Protein AF-A0A920ALV7-F1 (afdb_monomer_lite)

Structure (mmCIF, N/CA/C/O backbone):
data_AF-A0A920ALV7-F1
#
_entry.id   AF-A0A920ALV7-F1
#
loop_
_atom_site.group_PDB
_atom_site.id
_atom_site.type_symbol
_atom_site.label_atom_id
_atom_site.label_alt_id
_atom_site.label_comp_id
_atom_site.label_asym_id
_atom_site.label_entity_id
_atom_site.label_seq_id
_atom_site.pdbx_PDB_ins_code
_atom_site.Cartn_x
_atom_site.Cartn_y
_atom_site.Cartn_z
_atom_site.occupancy
_atom_site.B_iso_or_equiv
_atom_site.auth_seq_id
_atom_site.auth_comp_id
_atom_site.auth_asym_id
_atom_site.auth_atom_id
_atom_site.pdbx_PDB_model_num
ATOM 1 N N . MET A 1 1 ? -3.164 8.014 13.760 1.00 87.69 1 MET A N 1
ATOM 2 C CA . MET A 1 1 ? -1.784 7.506 13.585 1.00 87.69 1 MET A CA 1
ATOM 3 C C . MET A 1 1 ? -1.568 7.234 12.104 1.00 87.69 1 MET A C 1
ATOM 5 O O . MET A 1 1 ? -2.513 6.795 11.461 1.00 87.69 1 MET A O 1
ATOM 9 N N . ILE A 1 2 ? -0.366 7.488 11.578 1.00 95.19 2 ILE A N 1
ATOM 10 C CA . ILE A 1 2 ? 0.033 7.076 10.225 1.00 95.19 2 ILE A CA 1
ATOM 11 C C . ILE A 1 2 ? 1.287 6.205 10.356 1.00 95.19 2 ILE A C 1
ATOM 13 O O . ILE A 1 2 ? 2.302 6.669 10.869 1.00 95.19 2 ILE A O 1
ATOM 17 N N . GLY A 1 3 ? 1.188 4.939 9.962 1.00 92.69 3 GLY A N 1
ATOM 18 C CA . GLY A 1 3 ? 2.282 3.976 9.933 1.00 92.69 3 GLY A CA 1
ATOM 19 C C . GLY A 1 3 ? 2.960 3.964 8.569 1.00 92.69 3 GLY A C 1
ATOM 20 O O . GLY A 1 3 ? 2.296 3.759 7.558 1.00 92.69 3 GLY A O 1
ATOM 21 N N . SER A 1 4 ? 4.269 4.198 8.535 1.00 92.00 4 SER A N 1
ATOM 22 C CA . SER A 1 4 ? 5.067 4.264 7.301 1.00 92.00 4 SER A CA 1
ATOM 23 C C . SER A 1 4 ? 6.438 3.608 7.500 1.00 92.00 4 SER A C 1
ATOM 25 O O . SER A 1 4 ? 7.477 4.201 7.204 1.00 92.00 4 SER A O 1
ATOM 27 N N . VAL A 1 5 ? 6.455 2.422 8.108 1.00 91.12 5 VAL A N 1
ATOM 28 C CA . VAL A 1 5 ? 7.696 1.725 8.460 1.00 91.12 5 VAL A CA 1
ATOM 29 C C . VAL A 1 5 ? 8.078 0.799 7.320 1.00 91.12 5 VAL A C 1
ATOM 31 O O . VAL A 1 5 ? 7.346 -0.131 7.001 1.00 91.12 5 VAL A O 1
ATOM 34 N N . TYR A 1 6 ? 9.248 1.035 6.731 1.00 84.69 6 TYR A N 1
ATOM 35 C CA . TYR A 1 6 ? 9.750 0.253 5.608 1.00 84.69 6 TYR A CA 1
ATOM 36 C C . TYR A 1 6 ? 11.086 -0.408 5.951 1.00 84.69 6 TYR A C 1
ATOM 38 O O . TYR A 1 6 ? 12.014 0.259 6.410 1.00 84.69 6 TYR A O 1
ATOM 46 N N . VAL A 1 7 ? 11.193 -1.716 5.698 1.00 87.50 7 VAL A N 1
ATOM 47 C CA . VAL A 1 7 ? 12.450 -2.466 5.776 1.00 87.50 7 VAL A CA 1
ATOM 48 C C . VAL A 1 7 ? 12.690 -3.142 4.432 1.00 87.50 7 VAL A C 1
ATOM 50 O O . VAL A 1 7 ? 11.912 -3.981 3.994 1.00 87.50 7 VAL A O 1
ATOM 53 N N . VAL A 1 8 ? 13.791 -2.784 3.771 1.00 85.81 8 VAL A N 1
ATOM 54 C CA . VAL A 1 8 ? 14.110 -3.297 2.432 1.00 85.81 8 VAL A CA 1
ATOM 55 C C . VAL A 1 8 ? 14.212 -4.826 2.447 1.00 85.81 8 VAL A C 1
ATOM 57 O O . VAL A 1 8 ? 15.006 -5.399 3.195 1.00 85.81 8 VAL A O 1
ATOM 60 N N . GLY A 1 9 ? 13.423 -5.479 1.588 1.00 85.56 9 GLY A N 1
ATOM 61 C CA . GLY A 1 9 ? 13.465 -6.927 1.367 1.00 85.56 9 GLY A CA 1
ATOM 62 C C . GLY A 1 9 ? 12.900 -7.782 2.506 1.00 85.56 9 GLY A C 1
ATOM 63 O O . GLY A 1 9 ? 13.154 -8.985 2.527 1.00 85.56 9 GLY A O 1
ATOM 64 N N . LYS A 1 10 ? 12.177 -7.190 3.463 1.00 86.06 10 LYS A N 1
ATOM 65 C CA . LYS A 1 10 ? 11.546 -7.900 4.584 1.00 86.06 10 LYS A CA 1
ATOM 66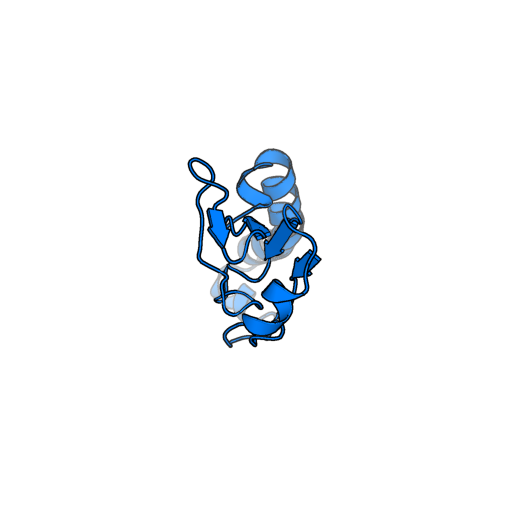 C C . LYS A 1 10 ? 10.147 -7.352 4.840 1.00 86.06 10 LYS A C 1
ATOM 68 O O . LYS A 1 10 ? 9.819 -6.256 4.404 1.00 86.06 10 LYS A O 1
ATOM 73 N N . GLU A 1 11 ? 9.345 -8.112 5.575 1.00 85.94 11 GLU A N 1
ATOM 74 C CA . GLU A 1 11 ? 8.072 -7.613 6.091 1.00 85.94 11 GLU A CA 1
ATOM 75 C C . GLU A 1 11 ? 8.287 -6.422 7.034 1.00 85.94 11 GLU A C 1
ATOM 77 O O . GLU A 1 11 ? 9.300 -6.333 7.742 1.00 85.94 11 GLU A O 1
ATOM 82 N N . ALA A 1 12 ? 7.311 -5.513 7.055 1.00 89.38 12 ALA A N 1
ATOM 83 C CA . ALA A 1 12 ? 7.317 -4.388 7.973 1.00 89.38 12 ALA A CA 1
ATOM 84 C C . ALA A 1 12 ? 7.266 -4.902 9.428 1.00 89.38 12 ALA A C 1
ATOM 86 O O . ALA A 1 12 ? 6.406 -5.717 9.773 1.00 89.38 12 ALA A O 1
ATOM 87 N N . PRO A 1 13 ? 8.163 -4.440 10.317 1.00 92.31 13 PRO A N 1
ATOM 88 C CA . PRO A 1 13 ? 8.143 -4.862 11.707 1.00 92.31 13 PRO A CA 1
ATOM 89 C C . PRO A 1 13 ? 6.876 -4.351 12.398 1.00 92.31 13 PRO A C 1
ATOM 91 O O . PRO A 1 13 ? 6.440 -3.216 12.185 1.00 92.31 13 PRO A O 1
ATOM 94 N N . LYS A 1 14 ? 6.309 -5.182 13.276 1.00 93.00 14 LYS A N 1
ATOM 95 C CA . LYS A 1 14 ? 5.168 -4.818 14.120 1.00 93.00 14 LYS A CA 1
ATOM 96 C C . LYS A 1 14 ? 5.640 -3.884 15.231 1.00 93.00 14 LYS A C 1
ATOM 98 O O . LYS A 1 14 ? 6.161 -4.328 16.248 1.00 93.00 14 LYS A O 1
ATOM 103 N N . VAL A 1 15 ? 5.507 -2.580 15.005 1.00 93.69 15 VAL A N 1
ATOM 104 C CA . VAL A 1 15 ? 5.917 -1.540 15.962 1.00 93.69 15 VAL A CA 1
ATOM 105 C C . VAL A 1 15 ? 4.780 -1.125 16.891 1.00 93.69 15 VAL A C 1
ATOM 107 O O . VAL A 1 15 ? 5.046 -0.649 17.990 1.00 93.69 15 VAL A O 1
ATOM 110 N N . ILE A 1 16 ? 3.524 -1.323 16.474 1.00 94.62 16 ILE A N 1
ATOM 111 C CA . ILE A 1 16 ? 2.341 -1.102 17.312 1.00 94.62 16 ILE A CA 1
ATOM 112 C C . ILE A 1 16 ? 1.663 -2.438 17.590 1.00 94.62 16 ILE A C 1
ATOM 114 O O . ILE A 1 16 ? 1.245 -3.138 16.662 1.00 94.62 16 ILE A O 1
ATOM 118 N N . THR A 1 17 ? 1.525 -2.762 18.873 1.00 95.56 17 THR A N 1
ATOM 119 C CA . THR A 1 17 ? 0.842 -3.979 19.314 1.00 95.56 17 THR A CA 1
ATOM 120 C C . THR A 1 17 ? -0.654 -3.759 19.486 1.00 95.56 17 THR A C 1
ATOM 122 O O . THR A 1 17 ? -1.121 -2.636 19.697 1.00 95.56 17 THR A O 1
ATOM 125 N N . LYS A 1 18 ? -1.427 -4.846 19.476 1.00 94.69 18 LYS A N 1
ATOM 126 C CA . LYS A 1 18 ? -2.870 -4.807 19.739 1.00 94.69 18 LYS A CA 1
ATOM 127 C C . LYS A 1 18 ? -3.194 -4.188 21.105 1.00 94.69 18 LYS A C 1
ATOM 129 O O . LYS A 1 18 ? -4.194 -3.492 21.253 1.00 94.69 18 LYS A O 1
ATOM 134 N N . GLN A 1 19 ? -2.342 -4.391 22.111 1.00 95.31 19 GLN A N 1
ATOM 135 C CA . GLN A 1 19 ? -2.514 -3.798 23.442 1.00 95.31 19 GLN A CA 1
ATOM 136 C C . GLN A 1 19 ? -2.355 -2.273 23.423 1.00 95.31 19 GLN A C 1
ATOM 138 O O . GLN A 1 19 ? -3.061 -1.592 24.163 1.00 95.31 19 GLN A O 1
ATOM 143 N N . MET A 1 20 ? -1.481 -1.730 22.569 1.00 94.94 20 MET A N 1
ATOM 144 C CA . MET A 1 20 ? -1.325 -0.278 22.420 1.00 94.94 20 MET A CA 1
ATOM 145 C C . MET A 1 20 ? -2.576 0.379 21.821 1.00 94.94 20 MET A C 1
ATOM 147 O O . MET A 1 20 ? -2.845 1.541 22.112 1.00 94.94 20 MET A O 1
ATOM 151 N N . LEU A 1 21 ? -3.378 -0.354 21.041 1.00 94.25 21 LEU A N 1
ATOM 152 C CA . LEU A 1 21 ? -4.631 0.168 20.481 1.00 94.25 21 LEU A CA 1
ATOM 153 C C . LEU A 1 21 ? -5.701 0.381 21.553 1.00 94.25 21 LEU A C 1
ATOM 155 O O . LEU A 1 21 ? -6.444 1.350 21.486 1.00 94.25 21 LEU A O 1
ATOM 159 N N . LYS A 1 22 ? -5.733 -0.460 22.594 1.00 93.75 22 LYS A N 1
ATOM 160 C CA . LYS A 1 22 ? -6.735 -0.382 23.674 1.00 93.75 22 LYS A CA 1
ATOM 161 C C . LYS A 1 22 ? -6.661 0.895 24.507 1.00 93.75 22 LYS A C 1
ATOM 163 O O . LYS A 1 22 ? -7.618 1.238 25.190 1.00 93.75 22 LYS A O 1
ATOM 168 N N . VAL A 1 23 ? -5.512 1.568 24.496 1.00 94.88 23 VAL A N 1
ATOM 169 C CA . VAL A 1 23 ? -5.324 2.856 25.179 1.00 94.88 23 VAL A CA 1
ATOM 170 C C . VAL A 1 23 ? -5.537 4.045 24.241 1.00 94.88 23 VAL A C 1
ATOM 172 O O . VAL A 1 23 ? -5.431 5.195 24.671 1.00 94.88 23 VAL A O 1
ATOM 175 N N . MET A 1 24 ? -5.830 3.797 22.961 1.00 94.94 24 MET A N 1
ATOM 176 C CA . MET A 1 24 ? -6.209 4.849 22.030 1.00 94.94 24 MET A CA 1
ATOM 177 C C . MET A 1 24 ? -7.630 5.323 22.319 1.00 94.94 24 MET A C 1
ATOM 179 O O . MET A 1 24 ? -8.476 4.605 22.844 1.00 94.94 24 MET A O 1
ATOM 183 N N . LYS A 1 25 ? -7.905 6.572 21.945 1.00 96.75 25 LYS A N 1
ATOM 184 C CA . LYS A 1 25 ? -9.253 7.126 22.034 1.00 96.75 25 LYS A CA 1
ATOM 185 C C . LYS A 1 25 ? -10.185 6.372 21.065 1.00 96.75 25 LYS A C 1
ATOM 187 O O . LYS A 1 25 ? -9.832 6.284 19.883 1.00 96.75 25 LYS A O 1
ATOM 192 N N . PRO A 1 26 ? -11.372 5.915 21.505 1.00 96.69 26 PRO A N 1
ATOM 193 C CA . PRO A 1 26 ? -12.375 5.345 20.609 1.00 96.69 26 PRO A CA 1
ATOM 194 C C . PRO A 1 26 ? -12.716 6.292 19.453 1.00 96.69 26 PRO A C 1
ATOM 196 O O . PRO A 1 26 ? -12.806 7.511 19.635 1.00 96.69 26 PRO A O 1
ATOM 199 N N . GLY A 1 27 ? -12.862 5.736 18.251 1.00 95.12 27 GLY A N 1
ATOM 200 C CA . GLY A 1 27 ? -13.083 6.488 17.012 1.00 95.12 27 GLY A CA 1
ATOM 201 C C . GLY A 1 27 ? -11.830 7.165 16.446 1.00 95.12 27 GLY A C 1
ATOM 202 O O . GLY A 1 27 ? -11.920 7.895 15.460 1.00 95.12 27 GLY A O 1
ATOM 203 N N . SER A 1 28 ? -10.655 6.952 17.048 1.00 97.00 28 SER A N 1
ATOM 204 C CA . SER A 1 28 ? -9.395 7.361 16.428 1.00 97.00 28 SER A CA 1
ATOM 205 C C . SER A 1 28 ? -9.128 6.569 15.146 1.00 97.00 28 SER A C 1
ATOM 207 O O . SER A 1 28 ? -9.655 5.476 14.940 1.00 97.00 28 SER A O 1
ATOM 209 N N . VAL A 1 29 ? -8.312 7.152 14.266 1.00 96.88 29 VAL A N 1
ATOM 210 C CA . VAL A 1 29 ? -8.014 6.588 12.947 1.00 96.88 29 VAL A CA 1
ATOM 211 C C . VAL A 1 29 ? -6.552 6.168 12.872 1.00 96.88 29 VAL A C 1
ATOM 213 O O . VAL A 1 29 ? -5.643 6.911 13.273 1.00 96.88 29 VAL A O 1
ATOM 216 N N . LEU A 1 30 ? -6.336 4.985 12.318 1.00 96.69 30 LEU A N 1
ATOM 217 C CA . LEU A 1 30 ? -5.053 4.392 12.001 1.00 96.69 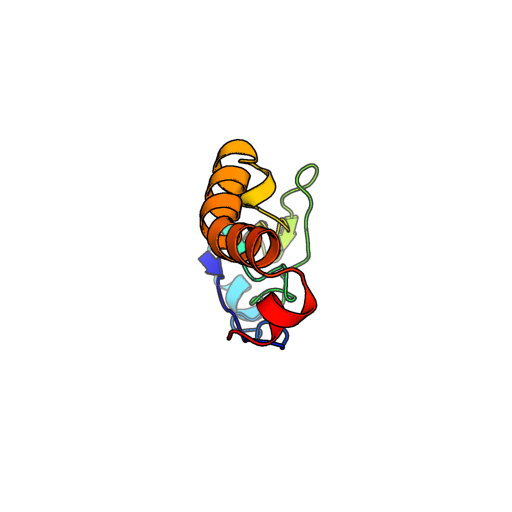30 LEU A CA 1
ATOM 218 C C . LEU A 1 30 ? -4.967 4.185 10.490 1.00 96.69 30 LEU A C 1
ATOM 220 O O . LEU A 1 30 ? -5.805 3.513 9.901 1.00 96.69 30 LEU A O 1
ATOM 224 N N . VAL A 1 31 ? -3.940 4.764 9.876 1.00 97.06 31 VAL A N 1
ATOM 225 C CA . VAL A 1 31 ? -3.606 4.573 8.461 1.00 97.06 31 VAL A CA 1
ATOM 226 C C . VAL A 1 31 ? -2.292 3.810 8.396 1.00 97.06 31 VAL A C 1
ATOM 228 O O . VAL A 1 31 ? -1.300 4.308 8.923 1.00 97.06 31 VAL A O 1
ATOM 231 N N . ASP A 1 32 ? -2.254 2.634 7.774 1.00 96.12 32 ASP A N 1
ATOM 232 C CA . ASP A 1 32 ? -1.013 1.859 7.621 1.00 96.12 32 ASP A CA 1
ATOM 233 C C . ASP A 1 32 ? -0.580 1.830 6.153 1.00 96.12 32 ASP A C 1
ATOM 235 O O . ASP A 1 32 ? -1.086 1.050 5.352 1.00 96.12 32 ASP A O 1
ATOM 239 N N . ILE A 1 33 ? 0.362 2.707 5.799 1.00 94.31 33 ILE A N 1
ATOM 240 C CA . ILE A 1 33 ? 0.954 2.798 4.455 1.00 94.31 33 ILE A CA 1
ATOM 241 C C . ILE A 1 33 ? 1.872 1.594 4.197 1.00 94.31 33 ILE A C 1
ATOM 243 O O . ILE A 1 33 ? 2.060 1.175 3.061 1.00 94.31 33 ILE A O 1
ATOM 247 N N . SER A 1 34 ? 2.407 0.986 5.256 1.00 93.38 34 SER A N 1
ATOM 248 C CA . SER A 1 34 ? 3.281 -0.192 5.182 1.00 93.38 34 SER A CA 1
ATOM 249 C C . SER A 1 34 ? 2.512 -1.485 4.883 1.00 93.38 34 SER A C 1
ATOM 251 O O . SER A 1 34 ? 3.106 -2.567 4.898 1.00 93.38 34 SER A O 1
ATOM 253 N N . ILE A 1 35 ? 1.195 -1.407 4.650 1.00 94.19 35 ILE A N 1
ATOM 254 C CA . ILE A 1 35 ? 0.331 -2.573 4.443 1.00 94.19 35 ILE A CA 1
ATOM 255 C C . ILE A 1 35 ? 0.768 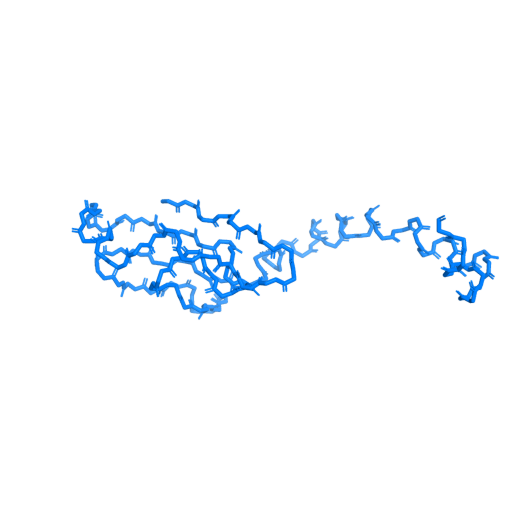-3.434 3.258 1.00 94.19 35 ILE A C 1
ATOM 257 O O . ILE A 1 35 ? 0.687 -4.659 3.341 1.00 94.19 35 ILE A O 1
ATOM 261 N N . ASP A 1 36 ? 1.336 -2.815 2.219 1.00 89.81 36 ASP A N 1
ATOM 262 C CA . ASP A 1 36 ? 1.874 -3.508 1.042 1.00 89.81 36 ASP A CA 1
ATOM 263 C C . ASP A 1 36 ? 3.023 -4.481 1.398 1.00 89.81 36 ASP A C 1
ATOM 265 O O . ASP A 1 36 ? 3.416 -5.313 0.584 1.00 89.81 36 ASP A O 1
ATOM 269 N N . GLN A 1 37 ? 3.556 -4.407 2.625 1.00 88.31 37 GLN A N 1
ATOM 270 C CA . GLN A 1 37 ? 4.599 -5.289 3.162 1.00 88.31 37 GLN A CA 1
ATOM 271 C C . GLN A 1 37 ? 4.198 -5.959 4.480 1.00 88.31 37 GLN A C 1
ATOM 273 O O . GLN A 1 37 ? 5.047 -6.284 5.311 1.00 88.31 37 GLN A O 1
ATOM 278 N N . GLY A 1 38 ? 2.894 -6.136 4.694 1.00 89.38 38 GLY A N 1
ATOM 279 C CA . GLY A 1 38 ? 2.343 -6.797 5.875 1.00 89.38 38 GLY A CA 1
ATOM 280 C C . GLY A 1 38 ? 1.945 -5.852 7.009 1.00 89.38 38 GLY A C 1
ATOM 281 O O . GLY A 1 38 ? 1.356 -6.318 7.983 1.00 89.38 38 GLY A O 1
ATOM 282 N N . GLY A 1 39 ? 2.193 -4.543 6.894 1.00 92.69 39 GLY A N 1
ATOM 283 C CA . GLY A 1 39 ? 1.759 -3.522 7.855 1.00 92.69 39 GLY A CA 1
ATOM 284 C C . GLY A 1 39 ? 2.612 -3.450 9.124 1.00 92.69 39 GLY A C 1
ATOM 285 O O . GLY A 1 39 ? 3.109 -4.459 9.623 1.00 92.69 39 GLY A O 1
ATOM 286 N N . CYS A 1 40 ? 2.756 -2.253 9.690 1.00 94.56 40 CYS A N 1
ATOM 287 C CA . CYS A 1 40 ? 3.568 -2.019 10.887 1.00 94.56 40 CYS A CA 1
ATOM 288 C C . CYS A 1 40 ? 2.784 -2.160 12.207 1.00 94.56 40 CYS A C 1
ATOM 290 O O . CYS A 1 40 ? 3.330 -1.951 13.292 1.00 94.56 40 CYS A O 1
ATOM 292 N N . VAL A 1 41 ? 1.498 -2.506 12.131 1.00 95.75 41 VAL A N 1
ATOM 293 C CA . VAL A 1 41 ? 0.597 -2.697 13.278 1.00 95.75 41 VAL A CA 1
ATOM 294 C C . VAL A 1 41 ? 0.129 -4.154 13.296 1.00 95.75 41 VAL A C 1
ATOM 296 O O . VAL A 1 41 ? -0.102 -4.759 12.247 1.00 95.75 41 VAL A O 1
ATOM 299 N N . GLU A 1 42 ? 0.016 -4.755 14.481 1.00 95.50 42 GLU A N 1
ATOM 300 C CA . GLU A 1 42 ? -0.392 -6.165 14.625 1.00 95.50 42 GLU A CA 1
ATOM 301 C C . GLU A 1 42 ? -1.801 -6.456 14.093 1.00 95.50 42 GLU A C 1
ATOM 303 O O . GLU A 1 42 ? -2.057 -7.547 13.593 1.00 95.50 42 GLU A O 1
ATOM 308 N N . THR A 1 43 ? -2.713 -5.490 14.185 1.00 95.88 43 THR A N 1
ATOM 309 C CA . THR A 1 43 ? -4.113 -5.619 13.751 1.00 95.88 43 THR A CA 1
ATOM 310 C C . THR A 1 43 ? -4.350 -5.203 12.302 1.00 95.88 43 THR A C 1
ATOM 312 O O . THR A 1 43 ? -5.467 -5.374 11.812 1.00 95.88 43 THR A O 1
ATOM 315 N N . SER A 1 44 ? -3.335 -4.670 11.612 1.00 95.44 44 SER A N 1
ATOM 316 C CA . SER A 1 44 ? -3.441 -4.272 10.206 1.00 95.44 44 SER A CA 1
ATOM 317 C C . SER A 1 44 ? -3.782 -5.469 9.321 1.00 95.44 44 SER A C 1
ATOM 319 O O . SER A 1 44 ? -3.130 -6.512 9.381 1.00 95.44 44 SER A O 1
ATOM 321 N N . LYS A 1 45 ? -4.794 -5.294 8.470 1.00 95.00 45 LYS A N 1
ATOM 322 C CA . LYS A 1 45 ? -5.247 -6.265 7.467 1.00 95.00 45 LYS A CA 1
ATOM 323 C C . LYS A 1 45 ? -5.498 -5.506 6.161 1.00 95.00 45 LYS A C 1
ATOM 325 O O . LYS A 1 45 ? -6.058 -4.415 6.242 1.00 95.00 45 LYS A O 1
ATOM 330 N N . PRO A 1 46 ? -5.098 -6.029 4.990 1.00 95.25 46 PRO A N 1
ATOM 331 C CA . PRO A 1 46 ? -5.327 -5.345 3.721 1.00 95.25 46 PRO A CA 1
ATOM 332 C C . PRO A 1 46 ? -6.813 -5.066 3.488 1.00 95.25 46 PRO A C 1
ATOM 334 O O . PRO A 1 46 ? -7.644 -5.957 3.663 1.00 95.25 46 PRO A O 1
ATOM 337 N N . THR A 1 47 ? -7.125 -3.841 3.076 1.00 96.62 47 THR A N 1
ATOM 338 C CA . THR A 1 47 ? -8.457 -3.429 2.618 1.00 96.62 47 THR A CA 1
ATOM 339 C C . THR A 1 47 ? -8.425 -3.036 1.143 1.00 96.62 47 THR A C 1
ATOM 341 O O . THR A 1 47 ? -7.361 -2.960 0.524 1.00 96.62 47 THR A O 1
ATOM 344 N N . THR A 1 48 ? -9.597 -2.816 0.548 1.00 95.00 48 THR A N 1
ATOM 345 C CA . THR A 1 48 ? -9.726 -2.448 -0.872 1.00 95.00 48 THR A CA 1
ATOM 346 C C . THR A 1 48 ? -10.290 -1.042 -1.011 1.00 95.00 48 THR A C 1
ATOM 348 O O . THR A 1 48 ? -10.791 -0.477 -0.050 1.00 95.00 48 THR A O 1
ATOM 351 N N . HIS A 1 49 ? -10.236 -0.449 -2.202 1.00 93.81 49 HIS A N 1
ATOM 352 C CA . HIS A 1 49 ? -10.883 0.849 -2.410 1.00 93.81 49 HIS A CA 1
ATOM 353 C C . HIS A 1 49 ? -12.411 0.794 -2.226 1.00 93.81 49 HIS A C 1
ATOM 355 O O . HIS A 1 49 ? -12.985 1.782 -1.772 1.00 93.81 49 HIS A O 1
ATOM 361 N N . ASP A 1 50 ? -13.044 -0.343 -2.532 1.00 95.06 50 ASP A N 1
ATOM 362 C CA . ASP A 1 50 ? -14.495 -0.533 -2.395 1.00 95.06 50 ASP A CA 1
ATOM 363 C C . ASP A 1 50 ? -14.921 -0.760 -0.936 1.00 95.06 50 ASP A C 1
ATOM 365 O O . ASP A 1 50 ? -15.983 -0.301 -0.519 1.00 95.06 50 ASP A O 1
ATOM 369 N N . ASP A 1 51 ? -14.071 -1.428 -0.153 1.00 96.56 51 ASP A N 1
ATOM 370 C CA . ASP A 1 51 ? -14.242 -1.632 1.288 1.00 96.56 51 ASP A CA 1
ATOM 371 C C . ASP A 1 51 ? -12.975 -1.174 2.033 1.00 96.56 51 ASP A C 1
ATOM 373 O O . ASP A 1 51 ? -12.089 -1.994 2.296 1.00 96.56 51 ASP A O 1
ATOM 377 N N . PRO A 1 52 ? -12.819 0.145 2.285 1.00 96.94 52 PRO A N 1
ATOM 378 C CA . PRO A 1 52 ? -11.532 0.743 2.646 1.00 96.94 52 PRO A CA 1
ATOM 379 C C . PRO A 1 52 ? -11.197 0.700 4.130 1.00 96.94 52 PRO A C 1
ATOM 38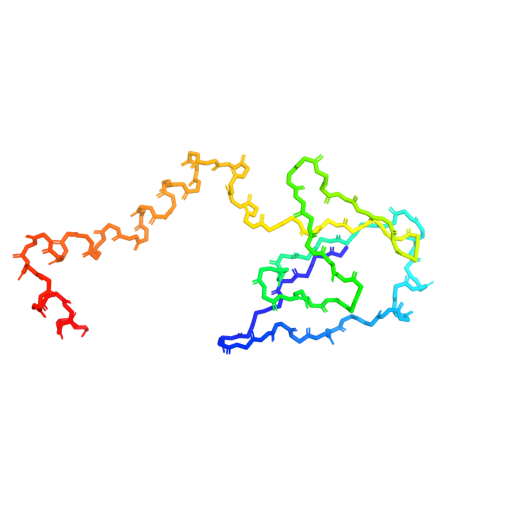1 O O . PRO A 1 52 ? -10.028 0.892 4.489 1.00 96.94 52 PRO A O 1
ATOM 384 N N . VAL A 1 53 ? -12.190 0.477 4.990 1.00 97.75 53 VAL A N 1
ATOM 385 C CA . VAL A 1 53 ? -12.029 0.601 6.437 1.00 97.75 53 VAL A CA 1
ATOM 386 C C . VAL A 1 53 ? -12.651 -0.556 7.196 1.00 97.75 53 VAL A C 1
ATOM 388 O O . VAL A 1 53 ? -13.703 -1.066 6.838 1.00 97.75 53 VAL A O 1
ATOM 391 N N . PHE A 1 54 ? -12.035 -0.905 8.320 1.00 97.69 54 PHE A N 1
ATOM 392 C CA . PHE A 1 54 ? -12.634 -1.776 9.328 1.00 97.69 54 PHE A CA 1
ATOM 393 C C . PHE A 1 54 ? -12.373 -1.215 10.724 1.00 97.69 54 PHE A C 1
ATOM 395 O O . PHE A 1 54 ? -11.558 -0.310 10.906 1.00 97.69 54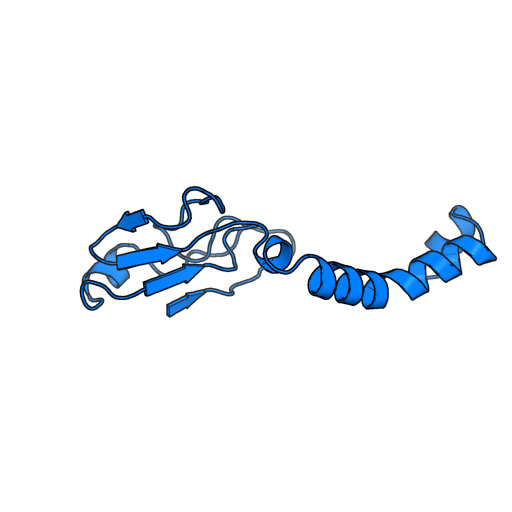 PHE A O 1
ATOM 402 N N . ILE A 1 55 ? -13.078 -1.738 11.724 1.00 97.31 55 ILE A N 1
ATOM 403 C CA . ILE A 1 55 ? -12.914 -1.325 13.119 1.00 97.31 55 ILE A CA 1
ATOM 404 C C . ILE A 1 55 ? -12.367 -2.504 13.917 1.00 97.31 55 ILE A C 1
ATOM 406 O O . ILE A 1 55 ? -12.923 -3.599 13.878 1.00 97.31 55 ILE A O 1
ATOM 410 N N . GLU A 1 56 ? -11.296 -2.266 14.666 1.00 95.62 56 GLU A N 1
ATOM 411 C CA . GLU A 1 56 ? -10.711 -3.221 15.609 1.00 95.62 56 GLU A CA 1
ATOM 412 C C . GLU A 1 56 ? -10.262 -2.436 16.850 1.00 95.62 56 GLU A C 1
ATOM 414 O O . GLU A 1 56 ? -9.654 -1.375 16.721 1.00 95.62 56 GLU A O 1
ATOM 419 N N . GLU A 1 57 ? -10.599 -2.929 18.049 1.00 95.56 57 GLU A N 1
ATOM 420 C CA . GLU A 1 57 ? -10.335 -2.241 19.330 1.00 95.56 57 GLU A CA 1
ATOM 421 C C . GLU A 1 57 ? -10.859 -0.785 19.359 1.00 95.56 57 GLU A C 1
ATOM 423 O O . GLU A 1 57 ? -10.198 0.114 19.863 1.00 95.56 57 GLU A O 1
ATOM 428 N N . GLU A 1 58 ? -12.039 -0.541 18.772 1.00 96.44 58 GLU A N 1
ATOM 429 C CA . GLU A 1 58 ? -12.668 0.791 18.640 1.00 96.44 58 GLU A CA 1
ATOM 430 C C . GLU A 1 58 ? -11.854 1.823 17.828 1.00 96.44 58 GLU A C 1
ATOM 432 O O . GLU A 1 58 ? -12.178 3.014 17.816 1.00 96.44 58 GLU A O 1
ATOM 437 N N . VAL A 1 59 ? -10.830 1.368 17.101 1.00 97.31 59 VAL A N 1
ATOM 438 C CA . VAL A 1 59 ? -9.993 2.177 16.210 1.00 97.31 59 VAL A CA 1
ATOM 439 C C . VAL A 1 59 ? -10.348 1.871 14.757 1.00 97.31 59 VAL A C 1
ATOM 441 O O . VAL A 1 59 ? -10.390 0.712 14.335 1.00 97.31 59 VAL A O 1
ATOM 444 N N . VAL A 1 60 ? -10.580 2.920 13.967 1.00 97.88 60 VAL A N 1
ATOM 445 C CA . VAL A 1 60 ? -10.820 2.807 12.524 1.00 97.88 60 VAL A CA 1
ATOM 446 C C . VAL A 1 60 ? -9.489 2.551 11.828 1.00 97.88 60 VAL A C 1
ATOM 448 O O . VAL A 1 60 ? -8.574 3.367 11.919 1.00 97.88 60 VAL A O 1
ATOM 451 N N . HIS A 1 61 ? -9.385 1.434 11.123 1.00 98.00 61 HIS A N 1
ATOM 452 C CA . HIS A 1 61 ? -8.214 1.050 10.348 1.00 98.00 61 HIS A CA 1
ATOM 453 C C . HIS A 1 61 ? -8.460 1.347 8.873 1.00 98.00 61 HIS A C 1
ATOM 455 O O . HIS A 1 61 ? -9.463 0.915 8.316 1.00 98.00 61 HIS A O 1
ATOM 461 N N . TYR A 1 62 ? -7.530 2.056 8.246 1.00 97.62 62 TYR A N 1
ATOM 462 C CA . TYR A 1 62 ? -7.454 2.255 6.807 1.00 97.62 62 TYR A CA 1
ATOM 463 C C . TYR A 1 62 ? -6.139 1.652 6.313 1.00 97.62 62 TYR A C 1
ATOM 465 O O . TYR A 1 62 ? -5.048 2.153 6.603 1.00 97.62 62 TYR A O 1
ATOM 473 N N . CYS A 1 63 ? -6.253 0.549 5.584 1.00 96.62 63 CYS A N 1
ATOM 474 C CA . CYS A 1 63 ? -5.137 -0.302 5.181 1.00 96.62 63 CYS A CA 1
ATOM 475 C C . CYS A 1 63 ? -5.248 -0.649 3.688 1.00 96.62 63 CYS A C 1
ATOM 477 O O . CYS A 1 63 ? -5.002 -1.785 3.282 1.00 96.62 63 CYS A O 1
ATOM 479 N N . VAL A 1 64 ? -5.671 0.322 2.873 1.00 97.12 64 VAL A N 1
ATOM 480 C CA . VAL A 1 64 ? -5.854 0.116 1.434 1.00 97.12 64 VAL A CA 1
ATOM 481 C C . VAL A 1 64 ? -4.490 -0.020 0.771 1.00 97.12 64 VAL A C 1
ATOM 483 O O . VAL A 1 64 ? -3.645 0.867 0.890 1.00 97.12 64 VAL A O 1
ATOM 486 N N . THR A 1 65 ? -4.282 -1.127 0.067 1.00 92.81 65 THR A N 1
ATOM 487 C CA . THR A 1 65 ? -3.073 -1.360 -0.735 1.00 92.81 65 THR A CA 1
ATOM 488 C C . THR A 1 65 ? -3.051 -0.456 -1.962 1.00 92.81 65 THR A C 1
ATOM 490 O O . THR A 1 65 ? -4.112 -0.085 -2.462 1.00 92.81 65 THR A O 1
ATOM 493 N N . ASN A 1 66 ? -1.869 -0.161 -2.510 1.00 92.69 66 ASN A N 1
ATOM 494 C CA . ASN A 1 66 ? -1.746 0.623 -3.749 1.00 92.69 66 ASN A CA 1
ATOM 495 C C . ASN A 1 66 ? -2.478 1.988 -3.695 1.00 92.69 66 ASN A C 1
ATOM 497 O O . ASN A 1 66 ? -3.130 2.408 -4.652 1.00 92.69 66 ASN A O 1
ATOM 501 N N . MET A 1 67 ? -2.343 2.718 -2.581 1.00 94.19 67 MET A N 1
ATOM 502 C CA . MET A 1 67 ? -2.969 4.040 -2.395 1.00 94.19 67 MET A CA 1
ATOM 503 C C . MET A 1 67 ? -2.730 5.046 -3.546 1.00 94.19 67 MET A C 1
ATOM 505 O O . MET A 1 67 ? -3.660 5.799 -3.849 1.00 94.19 67 MET A O 1
ATOM 509 N N . PRO A 1 68 ? -1.562 5.083 -4.235 1.00 94.38 68 PRO A N 1
ATOM 510 C CA . PRO A 1 68 ? -1.370 5.959 -5.397 1.00 94.38 68 PRO A CA 1
ATOM 511 C C . PRO A 1 68 ? -2.377 5.726 -6.533 1.00 94.38 68 PRO A C 1
ATOM 513 O O . PRO A 1 68 ? -2.639 6.644 -7.310 1.00 94.38 68 PRO A O 1
ATOM 516 N N . GLY A 1 69 ? -2.989 4.539 -6.605 1.00 93.00 69 GLY A N 1
ATOM 517 C CA . GLY A 1 69 ? -4.048 4.213 -7.560 1.00 93.00 69 GLY A CA 1
ATOM 518 C C . GLY A 1 69 ? -5.285 5.112 -7.453 1.00 93.00 69 GLY A C 1
ATOM 519 O O . GLY A 1 69 ? -5.989 5.283 -8.445 1.00 93.00 69 GLY A O 1
ATOM 520 N N . ALA A 1 70 ? -5.512 5.762 -6.305 1.00 93.62 70 ALA A N 1
ATOM 521 C CA . ALA A 1 70 ? -6.591 6.736 -6.132 1.00 93.62 70 ALA A CA 1
ATOM 522 C C . ALA A 1 70 ? -6.371 8.043 -6.921 1.00 93.62 70 ALA A C 1
ATOM 524 O O . ALA A 1 70 ? -7.319 8.788 -7.165 1.00 93.62 70 ALA A O 1
ATOM 525 N N . VAL A 1 71 ? -5.129 8.333 -7.326 1.00 95.81 71 VAL A N 1
ATOM 526 C CA . VAL A 1 71 ? -4.745 9.541 -8.075 1.00 95.81 71 VAL A CA 1
ATOM 527 C C . VAL A 1 71 ? -3.938 9.169 -9.328 1.00 95.81 71 VAL A C 1
ATOM 529 O O . VAL A 1 71 ? -2.772 9.551 -9.468 1.00 95.81 71 VAL A O 1
ATOM 532 N N . PRO A 1 72 ? -4.542 8.429 -10.278 1.00 96.12 72 PRO A N 1
ATOM 533 C CA . PRO A 1 72 ? -3.807 7.724 -11.328 1.00 96.12 72 PRO A CA 1
ATOM 534 C C . PRO A 1 72 ? -3.021 8.651 -12.260 1.00 96.12 72 PRO A C 1
ATOM 536 O O . PRO A 1 72 ? -1.917 8.297 -12.671 1.00 96.12 72 PRO A O 1
ATOM 539 N N . LEU A 1 73 ? -3.538 9.848 -12.566 1.00 97.94 73 LEU A N 1
ATOM 540 C CA . LEU A 1 73 ? -2.834 10.824 -13.406 1.00 97.94 73 LEU A CA 1
ATOM 541 C C . LEU A 1 73 ? -1.529 11.283 -12.741 1.00 97.94 73 LEU A C 1
ATOM 543 O O . LEU A 1 73 ? -0.458 11.176 -13.331 1.00 97.94 73 LEU A O 1
ATOM 547 N N . THR A 1 74 ? -1.613 11.756 -11.497 1.00 98.00 74 THR A N 1
ATOM 548 C CA . THR A 1 74 ? -0.449 12.233 -10.741 1.00 98.00 74 THR A CA 1
ATOM 549 C C . THR A 1 74 ? 0.540 11.103 -10.472 1.00 98.00 74 THR A C 1
ATOM 551 O O . THR A 1 74 ? 1.740 11.296 -10.653 1.00 98.00 74 THR A O 1
ATOM 554 N N . ALA A 1 75 ? 0.052 9.916 -10.101 1.00 97.44 75 ALA A N 1
ATOM 555 C CA . ALA A 1 75 ? 0.893 8.749 -9.859 1.00 97.44 75 ALA A CA 1
ATOM 556 C C . ALA A 1 75 ? 1.642 8.308 -11.126 1.00 97.44 75 ALA A C 1
ATOM 558 O O . ALA A 1 75 ? 2.843 8.057 -11.066 1.00 97.44 75 ALA A O 1
ATOM 559 N N . SER A 1 76 ? 0.969 8.285 -12.282 1.00 97.56 76 SER A N 1
ATOM 560 C CA . SER A 1 76 ? 1.593 7.919 -13.562 1.00 97.56 76 SER A CA 1
ATOM 561 C C . SER A 1 76 ? 2.644 8.935 -13.999 1.00 97.56 76 SER A C 1
ATOM 563 O O . SER A 1 76 ? 3.706 8.548 -14.478 1.00 97.56 76 SER A O 1
ATOM 565 N N . LEU A 1 77 ? 2.386 10.233 -13.805 1.00 98.19 77 LEU A N 1
ATOM 566 C CA . LEU A 1 77 ? 3.372 11.278 -14.087 1.00 98.19 77 LEU A CA 1
ATOM 567 C C . LEU A 1 77 ? 4.606 11.148 -13.184 1.00 98.19 77 LEU A C 1
ATOM 569 O O . LEU A 1 77 ? 5.728 11.201 -13.683 1.00 98.19 77 LEU A O 1
ATOM 573 N N . ALA A 1 78 ? 4.408 10.924 -11.881 1.00 97.94 78 ALA A N 1
ATOM 574 C CA . ALA A 1 78 ? 5.502 10.729 -10.932 1.00 97.94 78 ALA A CA 1
ATOM 575 C C . ALA A 1 78 ? 6.322 9.466 -11.246 1.00 97.94 78 ALA A C 1
ATOM 577 O O . ALA A 1 78 ? 7.553 9.509 -11.226 1.00 97.94 78 ALA A O 1
ATOM 578 N N . LEU A 1 79 ? 5.649 8.360 -11.588 1.00 97.50 79 LEU A N 1
ATOM 579 C CA . LEU A 1 79 ? 6.304 7.122 -12.003 1.00 97.50 79 LEU A CA 1
ATOM 580 C C . LEU A 1 79 ? 7.126 7.345 -13.274 1.00 97.50 79 LEU A C 1
ATOM 582 O O . LEU A 1 79 ? 8.315 7.043 -13.273 1.00 97.50 79 LEU A O 1
ATOM 586 N N . ASN A 1 80 ? 6.531 7.946 -14.310 1.00 97.44 80 ASN A N 1
ATOM 587 C CA . ASN A 1 80 ? 7.231 8.254 -15.556 1.00 97.44 80 ASN A CA 1
ATOM 588 C C . ASN A 1 80 ? 8.456 9.133 -15.319 1.00 97.44 80 ASN A C 1
ATOM 590 O O . ASN A 1 80 ? 9.506 8.859 -15.883 1.00 97.44 80 ASN A O 1
ATOM 594 N N . GLN A 1 81 ? 8.366 10.155 -14.468 1.00 97.50 81 GLN A N 1
ATOM 595 C CA . GLN A 1 81 ? 9.512 11.014 -14.173 1.00 97.50 81 GLN A CA 1
ATOM 596 C C . GLN A 1 81 ? 10.682 10.236 -13.546 1.00 97.50 81 GLN A C 1
ATOM 598 O O . GLN A 1 81 ? 11.839 10.538 -13.829 1.00 97.50 81 GLN A O 1
ATOM 603 N N . ALA A 1 82 ? 10.393 9.220 -12.728 1.00 97.00 82 ALA A N 1
ATOM 604 C CA . ALA A 1 82 ? 11.412 8.354 -12.141 1.00 97.00 82 ALA A CA 1
ATOM 605 C C . ALA A 1 82 ? 11.935 7.285 -13.120 1.00 97.00 82 ALA A C 1
ATOM 607 O O . ALA A 1 82 ? 13.100 6.895 -13.030 1.00 97.00 82 ALA A O 1
ATOM 608 N N . THR A 1 83 ? 11.100 6.796 -14.043 1.00 97.06 83 THR A N 1
ATOM 609 C CA . THR A 1 83 ? 11.454 5.691 -14.949 1.00 97.06 83 THR A CA 1
ATOM 610 C C . THR A 1 83 ? 11.998 6.139 -16.304 1.00 97.06 83 THR A C 1
ATOM 612 O O . THR A 1 83 ? 12.727 5.374 -16.933 1.00 97.06 83 THR A O 1
ATOM 615 N N . LEU A 1 84 ? 11.687 7.356 -16.758 1.00 97.62 84 LEU A N 1
ATOM 616 C CA . LEU A 1 84 ? 12.046 7.866 -18.086 1.00 97.62 84 LEU A CA 1
ATOM 617 C C . LEU A 1 84 ? 13.550 7.770 -18.399 1.00 97.62 84 LEU A C 1
ATOM 619 O O . LEU A 1 84 ? 13.862 7.249 -19.468 1.00 97.62 84 LEU A O 1
ATOM 623 N N . PRO A 1 85 ? 14.487 8.121 -17.491 1.00 95.50 85 PRO A N 1
ATOM 624 C CA . PRO A 1 85 ? 15.918 8.004 -17.792 1.00 95.50 85 PRO A CA 1
ATOM 625 C C . PRO A 1 85 ? 16.361 6.567 -18.103 1.00 95.50 85 PRO A C 1
ATOM 627 O O . PRO A 1 85 ? 17.268 6.343 -18.902 1.00 95.50 85 PRO A O 1
ATOM 630 N N . TYR A 1 86 ? 15.718 5.568 -17.488 1.00 95.06 86 TYR A N 1
ATOM 631 C CA . TYR A 1 86 ? 16.000 4.159 -17.773 1.00 95.06 86 TYR A CA 1
ATOM 632 C C . TYR A 1 86 ? 15.424 3.737 -19.125 1.00 95.06 86 TYR A C 1
ATOM 634 O O . TYR A 1 86 ? 16.050 2.959 -19.839 1.00 95.06 86 TYR A O 1
ATOM 642 N N . ILE A 1 87 ? 14.251 4.263 -19.486 1.00 95.88 87 ILE A N 1
ATOM 643 C CA . ILE A 1 87 ? 13.610 4.001 -20.778 1.00 95.88 87 ILE A CA 1
ATOM 644 C C . ILE A 1 87 ? 14.455 4.584 -21.915 1.00 95.88 87 ILE A C 1
ATOM 646 O O . ILE A 1 87 ? 14.738 3.872 -22.873 1.00 95.88 87 ILE A O 1
ATOM 650 N N . GLU A 1 88 ? 14.909 5.833 -21.786 1.00 96.19 88 GLU A N 1
ATOM 651 C CA . GLU A 1 88 ? 15.799 6.487 -22.758 1.00 96.19 88 GLU A CA 1
ATOM 652 C C . GLU A 1 88 ? 17.100 5.694 -22.932 1.00 96.19 88 GLU A C 1
ATOM 654 O O . GLU A 1 88 ? 17.497 5.369 -24.048 1.00 96.19 88 GLU A O 1
ATOM 659 N N . LYS A 1 89 ? 17.706 5.257 -21.823 1.00 95.50 89 LYS A N 1
ATOM 660 C CA . LYS A 1 89 ? 18.923 4.441 -21.850 1.00 95.50 89 LYS A CA 1
ATOM 661 C C . LYS A 1 89 ? 18.75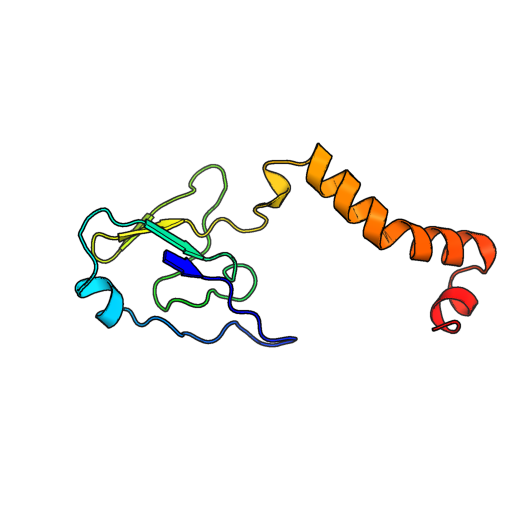0 3.117 -22.597 1.00 95.50 89 LYS A C 1
ATOM 663 O O . LYS A 1 89 ? 19.642 2.710 -23.337 1.00 95.50 89 LYS A O 1
ATOM 668 N N . ILE A 1 90 ? 17.621 2.438 -22.394 1.00 96.75 90 ILE A N 1
ATOM 669 C CA . ILE A 1 90 ? 17.293 1.201 -23.114 1.00 96.75 90 ILE A CA 1
ATOM 670 C C . ILE A 1 90 ? 17.037 1.493 -24.596 1.00 96.75 90 ILE A C 1
ATOM 672 O O . ILE A 1 90 ? 17.450 0.701 -25.441 1.00 96.75 90 ILE A O 1
ATOM 676 N N . ALA A 1 91 ? 16.384 2.613 -24.917 1.00 96.94 91 ALA A N 1
ATOM 677 C CA . ALA A 1 91 ? 16.112 3.011 -26.295 1.00 96.94 91 ALA A CA 1
ATOM 678 C C . ALA A 1 91 ? 17.402 3.293 -27.086 1.00 96.94 91 ALA A C 1
ATOM 680 O O . ALA A 1 91 ? 17.500 2.880 -28.239 1.00 96.94 91 ALA A O 1
ATOM 681 N N . ASP A 1 92 ? 18.396 3.926 -26.457 1.00 96.88 92 ASP A N 1
ATOM 682 C CA . ASP A 1 92 ? 19.659 4.292 -27.108 1.00 96.88 92 ASP A CA 1
ATOM 683 C C . ASP A 1 92 ? 20.650 3.123 -27.218 1.00 96.88 92 ASP A C 1
ATOM 685 O O . ASP A 1 92 ? 21.333 2.974 -28.232 1.00 96.88 92 ASP A O 1
ATOM 689 N N . LEU A 1 93 ? 20.764 2.297 -26.170 1.00 95.62 93 LEU A N 1
ATOM 690 C CA . LEU A 1 93 ? 21.815 1.274 -26.057 1.00 95.62 93 LEU A CA 1
ATOM 691 C C . LEU A 1 93 ? 21.330 -0.150 -26.369 1.00 95.62 93 LEU A C 1
ATOM 693 O O . LEU A 1 93 ? 22.145 -1.060 -26.528 1.00 95.62 93 LEU A O 1
ATOM 697 N N . GLY A 1 94 ? 20.016 -0.369 -26.428 1.00 94.25 94 GLY A N 1
ATOM 698 C CA . GLY A 1 94 ? 19.435 -1.707 -26.357 1.00 94.25 94 GLY A CA 1
ATOM 699 C C . GLY A 1 94 ? 19.518 -2.306 -24.946 1.00 94.25 94 GLY A C 1
ATOM 700 O O . GLY A 1 94 ? 20.147 -1.762 -24.039 1.00 94.25 94 GLY A O 1
ATOM 701 N N . LEU A 1 95 ? 18.853 -3.447 -24.738 1.00 94.12 95 LEU A N 1
ATOM 702 C CA . LEU A 1 95 ? 18.645 -4.025 -23.403 1.00 94.12 95 LEU A CA 1
ATOM 703 C C . LEU A 1 95 ? 19.953 -4.445 -22.708 1.00 94.12 95 LEU A C 1
ATOM 705 O O . LEU A 1 95 ? 20.187 -4.075 -21.557 1.00 94.12 95 LEU A O 1
ATOM 709 N N . ASP A 1 96 ? 20.805 -5.199 -23.406 1.00 94.12 96 ASP A N 1
ATOM 710 C CA . ASP A 1 96 ? 22.001 -5.808 -22.811 1.00 94.12 96 ASP A CA 1
ATOM 711 C C . ASP A 1 96 ? 23.009 -4.760 -22.333 1.00 94.12 96 ASP A C 1
ATOM 713 O O . ASP A 1 96 ? 23.538 -4.852 -21.223 1.00 94.12 96 ASP A O 1
ATOM 717 N N . GLU A 1 97 ? 23.260 -3.740 -23.152 1.00 94.31 97 GLU A N 1
ATOM 718 C CA . GLU A 1 97 ? 24.212 -2.681 -22.820 1.00 94.31 97 GLU A CA 1
ATOM 719 C C . GLU A 1 97 ? 23.629 -1.698 -21.796 1.00 94.31 97 GLU A C 1
ATOM 721 O O . GLU A 1 97 ? 24.343 -1.273 -20.884 1.00 94.31 97 GLU A O 1
ATOM 726 N N . ALA A 1 98 ? 22.321 -1.418 -21.842 1.00 93.12 98 ALA A N 1
ATOM 727 C CA . ALA A 1 98 ? 21.657 -0.600 -20.828 1.00 93.12 98 ALA A CA 1
ATOM 728 C C . ALA A 1 98 ? 21.722 -1.220 -19.421 1.00 93.12 98 ALA A C 1
ATOM 730 O O . ALA A 1 98 ? 21.901 -0.488 -18.447 1.00 93.12 98 ALA A O 1
ATOM 731 N N . CYS A 1 99 ? 21.622 -2.550 -19.301 1.00 91.56 99 CYS A N 1
ATOM 732 C CA . CYS A 1 99 ? 21.742 -3.254 -18.021 1.00 91.56 99 CYS A CA 1
ATOM 733 C C . CYS A 1 99 ? 23.178 -3.292 -17.469 1.00 91.56 99 CYS A C 1
ATOM 735 O O . CYS A 1 99 ? 23.356 -3.354 -16.250 1.00 91.56 99 CYS A O 1
ATOM 737 N N . LYS A 1 100 ? 24.199 -3.268 -18.338 1.00 92.00 100 LYS A N 1
ATOM 738 C CA . LYS A 1 100 ? 25.622 -3.255 -17.940 1.00 92.00 100 LYS A CA 1
ATOM 739 C C . LYS A 1 100 ? 26.117 -1.864 -17.575 1.00 92.00 100 LYS A C 1
ATOM 741 O O . LYS A 1 100 ? 26.958 -1.727 -16.690 1.00 92.00 100 LYS A O 1
ATOM 746 N N . ALA A 1 101 ? 25.612 -0.841 -18.254 1.00 76.44 101 ALA A N 1
ATOM 747 C CA . ALA A 1 101 ? 25.856 0.539 -17.896 1.00 76.44 101 ALA A CA 1
ATOM 748 C C . ALA A 1 101 ? 25.093 0.821 -16.592 1.00 76.44 101 ALA A C 1
ATOM 750 O O . ALA A 1 101 ? 23.923 1.191 -16.619 1.00 76.44 101 ALA A O 1
ATOM 751 N N . ARG A 1 102 ? 25.711 0.602 -15.434 1.00 58.94 102 ARG A N 1
ATOM 752 C CA . ARG A 1 102 ? 25.127 0.931 -14.131 1.00 58.94 102 ARG A CA 1
ATOM 753 C C . ARG A 1 102 ? 25.914 2.043 -13.468 1.00 58.94 102 ARG A C 1
ATOM 755 O O . ARG A 1 102 ? 27.157 1.934 -13.453 1.00 58.94 102 ARG A O 1
#

Secondary structure (DSSP, 8-state):
-EE----TTSPPP--B-HHHHTTSPTT-EEEEGGGGGT-SBTT---B-SSS-EEEETTEEEE-BS-GGGGSHHHHHHHHHHHHHHHHHHHHHH-HHHHHH--

Sequence (102 aa):
MIGSVYVVGKEAPKVITKQMLKVMKPGSVLVDISIDQGGCVETSKPTTHDDPVFIEEEVVHYCVTNMPGAVPLTASLALNQATLPYIEKIADLGLDEACKAR

Radius of gyration: 18.7 Å; chains: 1; bounding box: 40×20×52 Å

Foldseek 3Di:
DEADADDPPAAGAQPAELVNLLPDDQAAEYEFQSVLRVTNHPPADEDDPVGQWDADSNYIYGHHPPVCVVVVVVSVVVVCVVCVVLVVLCVVPNDPVSVVPD

pLDDT: mean 94.05, std 4.98, range [58.94, 98.19]